Protein AF-A0A846B9E9-F1 (afdb_monomer)

Radius of gyration: 14.26 Å; Cα contacts (8 Å, |Δi|>4): 172; chains: 1; bounding box: 30×31×48 Å

Mean predicted aligned error: 11.12 Å

Foldseek 3Di:
DWDDDDDQKTKDWDFDADPNDTPTFMKIWGDPDQAEIEIEQDDADDPVVLVVNVVRHDHFKYKHPADVVPVRVVRVCVRPQFDDPPDDDDDDDDIDIDGRDNPDDD

Sequence (106 aa):
MLRNIDTNLWVAEQPLKYFGLEVGTRMTVIRFNPDKLLVISPINPEEKMIHQLEQLGTVNYIISPNLYHHLCLCRSMAVGNLSFPSGFSWLYSRMFLVNASPQFQA

Nearest PDB structures (foldseek):
  6xfr-assembly1_A  TM=6.687E-01  e=2.068E-02  Pontibacter korlensis
  3kns-assembly3_C  TM=5.956E-01  e=1.609E-02  Bacillus cereus
  5a87-assembly2_B  TM=6.748E-01  e=7.249E-02  Klebsiella pneumoniae
  5acu-assembly1_A  TM=6.692E-01  e=9.919E-02  Pseudomonas aeruginosa
  7bb9-assembly1_A  TM=2.812E-01  e=1.381E+00  Staphylococcus lugdunensis

Secondary structure (DSSP, 8-state):
--EEEETTEEEEEE--EETTEE--EEEEEEEEETTEEEEES--PPPHHHHHHHHHH-EEEEEEESSGGGHHHHHHHTTTTT-PPPTT-----SS-EEEE---PPP-

Structure (mmCIF, N/CA/C/O backbone):
data_AF-A0A846B9E9-F1
#
_entry.id   AF-A0A846B9E9-F1
#
loop_
_atom_site.group_PDB
_atom_site.id
_atom_site.type_symbol
_atom_site.label_atom_id
_atom_site.label_alt_id
_atom_site.label_comp_id
_atom_site.label_asym_id
_atom_site.label_entity_id
_atom_site.label_seq_id
_atom_site.pdbx_PDB_ins_code
_atom_site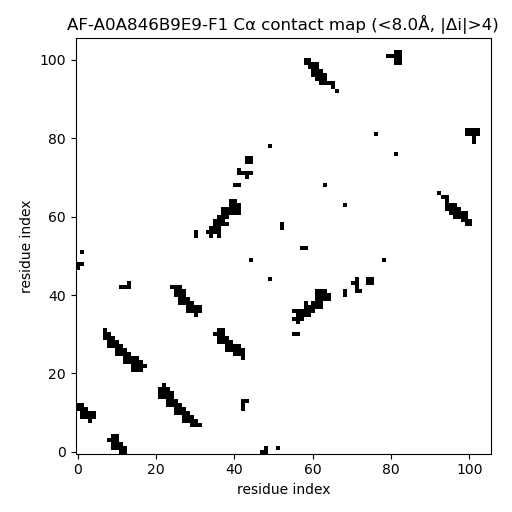.Cartn_x
_atom_site.Cartn_y
_atom_site.Cartn_z
_atom_site.occupancy
_atom_site.B_iso_or_equiv
_atom_site.auth_seq_id
_atom_site.auth_comp_id
_atom_site.auth_asym_id
_atom_site.auth_atom_id
_atom_site.pdbx_PDB_model_num
ATOM 1 N N . MET A 1 1 ? -1.583 7.573 -8.287 1.00 89.19 1 MET A N 1
ATOM 2 C CA . MET A 1 1 ? -2.741 8.265 -7.658 1.00 89.19 1 MET A CA 1
ATOM 3 C C . MET A 1 1 ? -3.769 7.239 -7.201 1.00 89.19 1 MET A C 1
ATOM 5 O O . MET A 1 1 ? -4.016 6.295 -7.942 1.00 89.19 1 MET A O 1
ATOM 9 N N . LEU A 1 2 ? -4.358 7.422 -6.016 1.00 94.38 2 LEU A N 1
ATOM 10 C CA . LEU A 1 2 ? -5.458 6.587 -5.516 1.00 94.38 2 LEU A CA 1
ATOM 11 C C . LEU A 1 2 ? -6.779 6.933 -6.208 1.00 94.38 2 LEU A C 1
ATOM 13 O O . LEU A 1 2 ? -7.194 8.093 -6.219 1.00 94.38 2 LEU A O 1
ATOM 17 N N . ARG A 1 3 ? -7.437 5.913 -6.761 1.00 96.75 3 ARG A N 1
ATOM 18 C CA . ARG A 1 3 ? -8.746 5.980 -7.412 1.00 96.75 3 ARG A CA 1
ATOM 19 C C . ARG A 1 3 ? -9.751 5.166 -6.604 1.00 96.75 3 ARG A C 1
ATOM 21 O O . ARG A 1 3 ? -9.527 3.983 -6.360 1.00 96.75 3 ARG A O 1
ATOM 28 N N . ASN A 1 4 ? -10.844 5.801 -6.186 1.00 97.31 4 ASN A N 1
ATOM 29 C CA . ASN A 1 4 ? -11.945 5.113 -5.514 1.00 97.31 4 ASN A CA 1
ATOM 30 C C . ASN A 1 4 ? -12.681 4.219 -6.517 1.00 97.31 4 ASN A C 1
ATOM 32 O O . ASN A 1 4 ? -12.915 4.638 -7.652 1.00 97.31 4 ASN A O 1
ATOM 36 N N . ILE A 1 5 ? -12.983 2.987 -6.113 1.00 97.62 5 ILE A N 1
ATOM 37 C CA . ILE A 1 5 ? -13.723 2.030 -6.947 1.00 97.62 5 ILE A CA 1
ATOM 38 C C . ILE A 1 5 ? -14.984 1.505 -6.268 1.00 97.62 5 ILE A C 1
ATOM 40 O O . ILE A 1 5 ? -15.869 1.033 -6.970 1.00 97.62 5 ILE A O 1
ATOM 44 N N . ASP A 1 6 ? -15.064 1.604 -4.939 1.00 97.88 6 ASP A N 1
ATOM 45 C CA . ASP A 1 6 ? -16.262 1.309 -4.155 1.00 97.88 6 ASP A CA 1
ATOM 46 C C . ASP A 1 6 ? -16.153 1.956 -2.757 1.00 97.88 6 ASP A C 1
ATOM 48 O O . ASP A 1 6 ? -15.138 2.560 -2.383 1.00 97.88 6 ASP A O 1
ATOM 52 N N . THR A 1 7 ? -17.196 1.793 -1.953 1.00 96.75 7 THR A N 1
ATOM 53 C CA . THR A 1 7 ? -17.243 2.097 -0.528 1.00 96.75 7 THR A CA 1
ATOM 54 C C . THR A 1 7 ? -16.053 1.458 0.174 1.00 96.75 7 THR A C 1
ATOM 56 O O . THR A 1 7 ? -15.906 0.239 0.204 1.00 96.75 7 THR A O 1
ATOM 59 N N . ASN A 1 8 ? -15.206 2.297 0.774 1.00 97.25 8 ASN A N 1
ATOM 60 C CA . ASN A 1 8 ? -14.019 1.862 1.508 1.00 97.25 8 ASN A CA 1
ATOM 61 C C . ASN A 1 8 ? -12.989 1.073 0.673 1.00 97.25 8 ASN A C 1
ATOM 63 O O . ASN A 1 8 ? -12.168 0.356 1.251 1.00 97.25 8 ASN A O 1
ATOM 67 N N . LEU A 1 9 ? -13.003 1.220 -0.657 1.00 97.56 9 LEU A N 1
ATOM 68 C CA . LEU A 1 9 ? -12.128 0.484 -1.563 1.00 97.56 9 LEU A CA 1
ATOM 69 C C . LEU A 1 9 ? -11.499 1.398 -2.621 1.00 97.56 9 LEU A C 1
ATOM 71 O O . LEU A 1 9 ? -12.182 2.106 -3.369 1.00 97.56 9 LEU A O 1
ATOM 75 N N . TRP A 1 10 ? -10.172 1.342 -2.721 1.00 98.06 10 TRP A N 1
ATOM 76 C CA . TRP A 1 10 ? -9.394 2.118 -3.682 1.00 98.06 10 TRP A CA 1
ATOM 77 C C . TRP A 1 10 ? -8.322 1.271 -4.351 1.00 98.06 10 TRP A C 1
ATOM 79 O O . TRP A 1 10 ? -7.835 0.287 -3.794 1.00 98.06 10 TRP A O 1
ATOM 89 N N . VAL A 1 11 ? -7.908 1.709 -5.536 1.0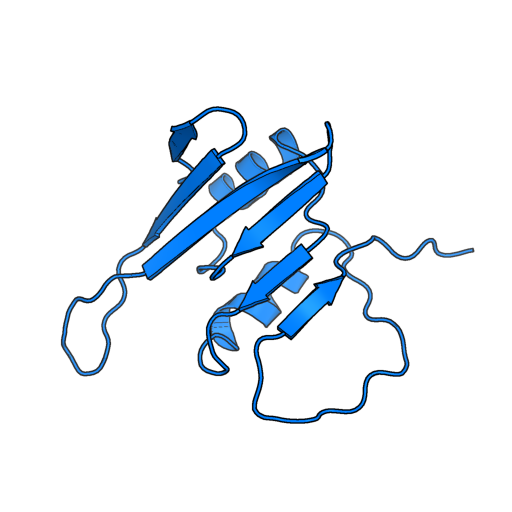0 97.00 11 VAL A N 1
ATOM 90 C CA . VAL A 1 11 ? -6.758 1.154 -6.250 1.00 97.00 11 VAL A CA 1
ATOM 91 C C . VAL A 1 11 ? -5.802 2.257 -6.675 1.00 97.00 11 VAL A C 1
ATOM 93 O O . VAL A 1 11 ? -6.213 3.385 -6.949 1.00 97.00 11 VAL A O 1
ATOM 96 N N . ALA A 1 12 ? -4.520 1.928 -6.749 1.00 94.75 12 ALA A N 1
ATOM 97 C CA . ALA A 1 12 ? -3.509 2.755 -7.391 1.00 94.75 12 ALA A CA 1
ATOM 98 C C . ALA A 1 12 ? -2.702 1.885 -8.348 1.00 94.75 12 ALA A C 1
ATOM 100 O O . ALA A 1 12 ? -2.441 0.720 -8.059 1.00 94.75 12 ALA A O 1
ATOM 101 N N . GLU A 1 13 ? -2.327 2.445 -9.492 1.00 93.44 13 GLU A N 1
ATOM 102 C CA . GLU A 1 13 ? -1.668 1.714 -10.571 1.00 93.44 13 GLU A CA 1
ATOM 103 C C . GLU A 1 13 ? -0.430 2.485 -11.023 1.00 93.44 13 GLU A C 1
ATOM 105 O O . GLU A 1 13 ? -0.441 3.719 -11.044 1.00 93.44 13 GLU A O 1
ATOM 110 N N . GLN A 1 14 ? 0.631 1.759 -11.364 1.00 90.38 14 GLN A N 1
ATOM 111 C CA . GLN A 1 14 ? 1.882 2.312 -11.880 1.00 90.38 14 GLN A CA 1
ATOM 112 C C . GLN A 1 14 ? 2.398 1.449 -13.039 1.00 90.38 14 GLN A C 1
ATOM 114 O O . GLN A 1 14 ? 2.183 0.232 -13.038 1.00 90.38 14 GLN A O 1
ATOM 119 N N . PRO A 1 15 ? 3.092 2.042 -14.025 1.00 90.12 15 PRO A N 1
ATOM 120 C CA . PRO A 1 15 ? 3.826 1.276 -15.023 1.00 90.12 15 PRO A CA 1
ATOM 121 C C . PRO A 1 15 ? 4.880 0.383 -14.361 1.00 90.12 15 PRO A C 1
ATOM 123 O O . PRO A 1 15 ? 5.553 0.792 -13.413 1.00 90.12 15 PRO A O 1
ATOM 126 N N . LEU A 1 16 ? 5.039 -0.831 -14.879 1.00 85.38 16 LEU A N 1
ATOM 127 C CA . LEU A 1 16 ? 6.082 -1.760 -14.464 1.00 85.38 16 LEU A CA 1
ATOM 128 C C . LEU A 1 16 ? 6.474 -2.616 -15.665 1.00 85.38 16 LEU A C 1
ATOM 130 O O . LEU A 1 16 ? 5.637 -3.330 -16.224 1.00 85.38 16 LEU A O 1
ATOM 134 N N . LYS A 1 17 ? 7.762 -2.568 -16.007 1.00 83.19 17 LYS A N 1
ATOM 135 C CA . LYS A 1 17 ? 8.371 -3.454 -16.997 1.00 83.19 17 LYS A CA 1
ATOM 136 C C . LYS A 1 17 ? 8.972 -4.664 -16.301 1.00 83.19 17 LYS A C 1
ATOM 138 O O . LYS A 1 17 ? 9.813 -4.511 -15.418 1.00 83.19 17 LYS A O 1
ATOM 143 N N . TYR A 1 18 ? 8.596 -5.856 -16.744 1.00 78.00 18 TYR A N 1
ATOM 144 C CA . TYR A 1 18 ? 9.167 -7.115 -16.278 1.00 78.00 18 TYR A CA 1
ATOM 145 C C . TYR A 1 18 ? 9.653 -7.919 -17.484 1.00 78.00 18 TYR A C 1
ATOM 147 O O . TYR A 1 18 ? 8.870 -8.221 -18.379 1.00 78.00 18 TYR A O 1
ATOM 155 N N . PHE A 1 19 ? 10.961 -8.193 -17.556 1.00 82.25 19 PHE A N 1
ATOM 156 C CA . PHE A 1 19 ? 11.608 -8.830 -18.718 1.00 82.25 19 PHE A CA 1
ATOM 157 C C . PHE A 1 19 ? 11.238 -8.200 -20.078 1.00 82.25 19 PHE A C 1
ATOM 159 O O . PHE A 1 19 ? 11.027 -8.892 -21.068 1.00 82.25 19 PHE A O 1
ATOM 166 N N . GLY A 1 20 ? 11.144 -6.867 -20.132 1.00 84.81 20 GLY A N 1
ATOM 167 C CA . GLY A 1 20 ? 10.804 -6.137 -21.360 1.00 84.81 20 GLY A CA 1
ATOM 168 C C . GLY A 1 20 ? 9.310 -6.105 -21.705 1.00 84.81 20 GLY A C 1
ATOM 169 O O . GLY A 1 20 ? 8.942 -5.420 -22.655 1.00 84.81 20 GLY A O 1
ATOM 170 N N . LEU A 1 21 ? 8.452 -6.769 -20.923 1.00 84.38 21 LEU A N 1
ATOM 171 C CA . LEU A 1 21 ? 6.996 -6.712 -21.058 1.00 84.38 21 LEU A CA 1
ATOM 172 C C . LEU A 1 21 ? 6.404 -5.648 -20.128 1.00 84.38 21 LEU A C 1
ATOM 174 O O . LEU A 1 21 ? 6.729 -5.600 -18.941 1.00 84.38 21 LEU A O 1
ATOM 178 N N . GLU A 1 22 ? 5.513 -4.818 -20.664 1.00 87.56 22 GLU A N 1
ATOM 179 C CA . GLU A 1 22 ? 4.714 -3.861 -19.892 1.00 87.56 22 GLU A CA 1
ATOM 180 C C . GLU A 1 22 ? 3.559 -4.595 -19.212 1.00 87.56 22 GLU A C 1
ATOM 182 O O . GLU A 1 22 ? 2.523 -4.854 -19.821 1.00 87.56 22 GLU A O 1
ATOM 187 N N . VAL A 1 23 ? 3.756 -4.967 -17.949 1.00 86.38 23 VAL A N 1
ATOM 188 C CA . VA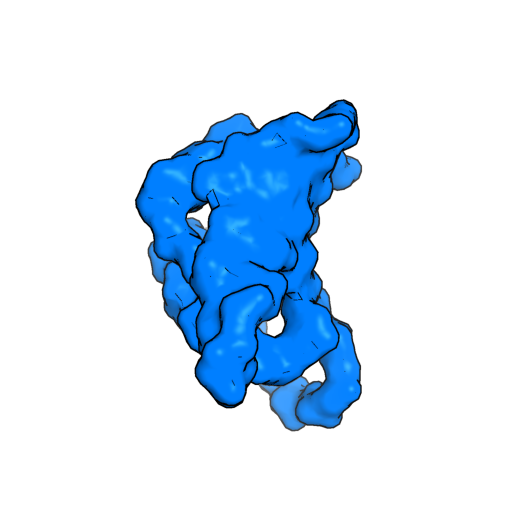L A 1 23 ? 2.753 -5.688 -17.147 1.00 86.38 23 VAL A CA 1
ATOM 189 C C . VAL A 1 23 ? 1.993 -4.759 -16.204 1.00 86.38 23 VAL A C 1
ATOM 191 O O . VAL A 1 23 ? 0.857 -5.048 -15.833 1.00 86.38 23 VAL A O 1
ATOM 194 N N . GLY A 1 24 ? 2.599 -3.624 -15.839 1.00 88.94 24 GLY A N 1
ATOM 195 C CA . GLY A 1 24 ? 2.044 -2.719 -14.840 1.00 88.94 24 GLY A CA 1
ATOM 196 C C . GLY A 1 24 ? 2.055 -3.314 -13.431 1.00 88.94 24 GLY A C 1
ATOM 197 O O . GLY A 1 24 ? 2.447 -4.457 -13.193 1.00 88.94 24 GLY A O 1
ATOM 198 N N . THR A 1 25 ? 1.646 -2.510 -12.460 1.00 88.25 25 THR A N 1
ATOM 199 C CA . THR A 1 25 ? 1.453 -2.950 -11.080 1.00 88.25 25 THR A CA 1
ATOM 200 C C . THR A 1 25 ? 0.265 -2.233 -10.455 1.00 88.25 25 THR A C 1
ATOM 202 O O . THR A 1 25 ? -0.060 -1.107 -10.840 1.00 88.25 25 THR A O 1
ATOM 205 N N . ARG A 1 26 ? -0.399 -2.891 -9.502 1.00 92.44 26 ARG A N 1
ATOM 206 C CA . ARG A 1 26 ? -1.606 -2.392 -8.844 1.00 92.44 26 ARG A CA 1
ATOM 207 C C . ARG A 1 26 ? -1.547 -2.640 -7.343 1.00 92.44 26 ARG A C 1
ATOM 209 O O . ARG A 1 26 ? -1.412 -3.778 -6.904 1.00 92.44 26 ARG A O 1
ATOM 216 N N . MET A 1 27 ? -1.756 -1.573 -6.585 1.00 92.88 27 MET A N 1
ATOM 217 C CA . MET A 1 27 ? -2.024 -1.596 -5.153 1.00 92.88 27 MET A CA 1
ATOM 218 C C . MET A 1 27 ? -3.527 -1.515 -4.909 1.00 92.88 27 MET A C 1
ATOM 220 O O . MET A 1 27 ? -4.222 -0.747 -5.575 1.00 92.88 27 MET A O 1
ATOM 224 N N . THR A 1 28 ? -4.016 -2.266 -3.926 1.00 95.50 28 THR A N 1
ATOM 225 C CA . THR A 1 28 ? -5.390 -2.157 -3.414 1.00 95.50 28 THR A CA 1
ATOM 226 C C . THR A 1 28 ? -5.360 -1.642 -1.985 1.00 95.50 28 THR A C 1
ATOM 228 O O . THR A 1 28 ? -4.523 -2.069 -1.192 1.00 95.50 28 THR A O 1
ATOM 231 N N . VAL A 1 29 ? -6.272 -0.736 -1.652 1.00 95.44 29 VAL A N 1
ATOM 232 C CA . VAL A 1 29 ? -6.420 -0.166 -0.312 1.00 95.44 29 VAL A CA 1
ATOM 233 C C . VAL A 1 29 ? -7.845 -0.391 0.152 1.00 95.44 29 VAL A C 1
ATOM 235 O O . VAL A 1 29 ? -8.790 -0.041 -0.553 1.00 95.44 29 VAL A O 1
ATOM 238 N N . ILE A 1 30 ? -7.986 -0.977 1.335 1.00 96.69 30 ILE A N 1
ATOM 239 C CA . ILE A 1 30 ? -9.267 -1.306 1.954 1.00 96.69 30 ILE A CA 1
ATOM 240 C C . ILE A 1 30 ? -9.335 -0.604 3.300 1.00 96.69 30 ILE A C 1
ATOM 242 O O . ILE A 1 30 ? -8.450 -0.790 4.135 1.00 96.69 30 ILE A O 1
ATOM 246 N N . ARG A 1 31 ? -10.402 0.154 3.547 1.00 96.25 31 ARG A N 1
ATOM 247 C CA . ARG A 1 31 ? -10.700 0.686 4.879 1.00 96.25 31 ARG A CA 1
ATOM 248 C C . ARG A 1 31 ? -11.646 -0.266 5.606 1.00 96.25 31 ARG A C 1
ATOM 250 O O . ARG A 1 31 ? -12.809 -0.385 5.242 1.00 96.25 31 ARG A O 1
ATOM 257 N N . PHE A 1 32 ? -11.143 -0.967 6.618 1.00 91.44 32 PHE A N 1
ATOM 258 C CA . PHE A 1 32 ? -11.896 -2.019 7.324 1.00 91.44 32 PHE A CA 1
ATOM 259 C C . PHE A 1 32 ? -12.402 -1.586 8.710 1.00 91.44 32 PHE A C 1
ATOM 261 O O . PHE A 1 32 ? -13.172 -2.304 9.335 1.00 91.44 32 PHE A O 1
ATOM 268 N N . ASN A 1 33 ? -11.976 -0.417 9.188 1.00 89.69 33 ASN A N 1
ATOM 269 C CA . ASN A 1 33 ? -12.520 0.312 10.338 1.00 89.69 33 ASN A CA 1
ATOM 270 C C . ASN A 1 33 ? -12.426 1.818 10.035 1.00 89.69 33 ASN A C 1
ATOM 272 O O . ASN A 1 33 ? -11.646 2.167 9.145 1.00 89.69 33 ASN A O 1
ATOM 276 N N . PRO A 1 34 ? -13.152 2.704 10.751 1.00 88.62 34 PRO A N 1
ATOM 277 C CA . PRO A 1 34 ? -13.227 4.137 10.435 1.00 88.62 34 PRO A CA 1
ATOM 278 C C . PRO A 1 34 ? -11.884 4.805 10.112 1.00 88.62 34 PRO A C 1
ATOM 280 O O . PRO A 1 34 ? -11.826 5.573 9.159 1.00 88.62 34 PRO A O 1
ATOM 283 N N . ASP A 1 35 ? -10.811 4.402 10.803 1.00 88.19 35 ASP A N 1
ATOM 284 C CA . ASP A 1 35 ? -9.466 4.967 10.635 1.00 88.19 35 ASP A CA 1
ATOM 285 C C . ASP A 1 35 ? -8.376 3.915 10.367 1.00 88.19 35 ASP A C 1
ATOM 287 O O . ASP A 1 35 ? -7.196 4.185 10.591 1.00 88.19 35 ASP A O 1
ATOM 291 N N . LYS A 1 36 ? -8.735 2.698 9.924 1.00 89.25 36 LYS A N 1
ATOM 292 C CA . LYS A 1 36 ? -7.754 1.620 9.680 1.00 89.25 36 LYS A CA 1
ATOM 293 C C . LYS A 1 36 ? -7.772 1.121 8.247 1.00 89.25 36 LYS A C 1
ATOM 295 O O . LYS A 1 36 ? -8.817 0.706 7.735 1.00 89.25 36 LYS A O 1
ATOM 300 N N . LEU A 1 37 ? -6.589 1.088 7.642 1.00 91.81 37 LEU A N 1
ATOM 301 C CA . LEU A 1 37 ? -6.362 0.672 6.266 1.00 91.81 37 LEU A CA 1
ATOM 302 C C . LEU A 1 37 ? -5.563 -0.632 6.191 1.00 91.81 37 LEU A C 1
ATOM 304 O O . LEU A 1 37 ? -4.599 -0.853 6.929 1.00 91.81 37 LEU A O 1
ATOM 308 N N . LEU A 1 38 ? -5.967 -1.481 5.255 1.00 91.50 38 LEU A N 1
ATOM 309 C CA . LEU A 1 38 ? -5.226 -2.629 4.758 1.00 91.50 38 LEU A CA 1
ATOM 310 C C . LEU A 1 38 ? -4.753 -2.305 3.339 1.00 91.50 38 LEU A C 1
ATOM 312 O O . LEU A 1 38 ? -5.560 -1.965 2.474 1.00 91.50 38 LEU A O 1
ATOM 316 N N . VAL A 1 39 ? -3.454 -2.441 3.099 1.00 90.12 39 VAL A N 1
ATOM 317 C CA . VAL A 1 39 ? -2.830 -2.269 1.787 1.00 90.12 39 VAL A CA 1
ATOM 318 C C . VAL A 1 39 ? -2.416 -3.632 1.250 1.00 90.12 39 VAL A C 1
ATOM 320 O O . VAL A 1 39 ? -1.759 -4.405 1.939 1.00 90.12 39 VAL A O 1
ATOM 323 N N . ILE A 1 40 ? -2.778 -3.933 0.010 1.00 90.06 40 ILE A N 1
ATOM 324 C CA . ILE A 1 40 ? -2.437 -5.184 -0.667 1.00 90.06 40 ILE A CA 1
ATOM 325 C C . ILE A 1 40 ? -1.623 -4.851 -1.910 1.00 90.06 40 ILE A C 1
ATOM 327 O O . ILE A 1 40 ? -2.008 -3.972 -2.683 1.00 90.06 40 ILE A O 1
ATOM 331 N N . SER A 1 41 ? -0.528 -5.580 -2.116 1.00 87.19 41 SER A N 1
ATOM 332 C CA . SER A 1 41 ? 0.391 -5.405 -3.244 1.00 87.19 41 SER A CA 1
ATOM 333 C C . SER A 1 41 ? 0.904 -3.967 -3.347 1.00 87.19 41 SER A C 1
ATOM 335 O O . SER A 1 41 ? 0.615 -3.284 -4.329 1.00 87.19 41 SER A O 1
ATOM 337 N N . PRO A 1 42 ? 1.629 -3.470 -2.324 1.00 85.88 42 PRO A N 1
ATOM 338 C CA . PRO A 1 42 ? 2.115 -2.098 -2.327 1.00 85.88 42 PRO A CA 1
ATOM 339 C C . PRO A 1 42 ? 2.976 -1.829 -3.566 1.00 85.88 42 PRO A C 1
ATOM 341 O O . PRO A 1 42 ? 3.846 -2.626 -3.935 1.00 85.88 42 PRO A O 1
ATOM 344 N N . ILE A 1 43 ? 2.713 -0.686 -4.191 1.00 86.31 43 ILE A N 1
ATOM 345 C CA . ILE A 1 43 ? 3.497 -0.137 -5.301 1.00 86.31 43 ILE A CA 1
ATOM 346 C C . ILE A 1 43 ? 4.427 0.960 -4.770 1.00 86.31 43 ILE A C 1
ATOM 348 O O . ILE A 1 43 ? 4.414 1.259 -3.574 1.00 86.31 43 ILE A O 1
ATOM 352 N N . ASN A 1 44 ? 5.248 1.562 -5.631 1.00 83.62 44 ASN A N 1
ATOM 353 C CA . ASN A 1 44 ? 6.233 2.540 -5.181 1.00 83.62 44 ASN A CA 1
ATOM 354 C C . ASN A 1 44 ? 5.520 3.800 -4.652 1.00 83.62 44 ASN A C 1
ATOM 356 O O . ASN A 1 44 ? 4.758 4.420 -5.401 1.00 83.62 44 ASN A O 1
ATOM 360 N N . PRO A 1 45 ? 5.735 4.198 -3.385 1.00 77.56 45 PRO A N 1
ATOM 361 C CA . PRO A 1 45 ? 5.023 5.329 -2.817 1.00 77.56 45 PRO A CA 1
ATOM 362 C C . PRO A 1 45 ? 5.495 6.653 -3.432 1.00 77.56 45 PRO A C 1
ATOM 364 O O . PRO A 1 45 ? 6.681 6.984 -3.428 1.00 77.56 45 PRO A O 1
ATOM 367 N N . GLU A 1 46 ? 4.532 7.415 -3.948 1.00 82.81 46 GLU A N 1
ATOM 368 C CA . GLU A 1 46 ? 4.677 8.817 -4.342 1.00 82.81 46 GLU A CA 1
ATOM 369 C C . GLU A 1 46 ? 4.116 9.703 -3.225 1.00 82.81 46 GLU A C 1
ATOM 371 O O . GLU A 1 46 ? 3.113 9.347 -2.607 1.00 82.81 46 GLU A O 1
ATOM 376 N N . GLU A 1 47 ? 4.699 10.880 -3.004 1.00 82.81 47 GLU A N 1
ATOM 377 C CA . GLU A 1 47 ? 4.304 11.824 -1.942 1.00 82.81 47 GLU A CA 1
ATOM 378 C C . GLU A 1 47 ? 2.803 12.156 -1.965 1.00 82.81 47 GLU A C 1
ATOM 380 O O . GLU A 1 47 ? 2.108 12.079 -0.955 1.00 82.81 47 GLU A O 1
ATOM 385 N N . LYS A 1 48 ? 2.241 12.379 -3.157 1.00 87.25 48 LYS A N 1
ATOM 386 C CA . LYS A 1 48 ? 0.797 12.581 -3.324 1.00 87.25 48 LYS A CA 1
ATOM 387 C C . LYS A 1 48 ? -0.027 11.373 -2.865 1.00 87.25 48 LYS A C 1
ATOM 389 O O . LYS A 1 48 ? -1.093 11.546 -2.287 1.00 87.25 48 LYS A O 1
ATOM 394 N N . MET A 1 49 ? 0.435 10.154 -3.142 1.00 86.44 49 MET A N 1
ATOM 395 C CA . MET A 1 49 ? -0.269 8.926 -2.759 1.00 86.44 49 MET A CA 1
ATOM 396 C C . MET A 1 49 ? -0.190 8.680 -1.253 1.00 86.44 49 MET A C 1
ATOM 398 O O . MET A 1 49 ? -1.170 8.241 -0.664 1.00 86.44 49 MET A O 1
ATOM 402 N N . ILE A 1 50 ? 0.948 9.003 -0.645 1.00 84.81 50 ILE A N 1
ATOM 403 C CA . ILE A 1 50 ? 1.150 8.982 0.803 1.00 84.81 50 ILE A CA 1
ATOM 404 C C . ILE A 1 50 ? 0.134 9.895 1.485 1.00 84.81 50 ILE A C 1
ATOM 406 O O . ILE A 1 50 ? -0.648 9.424 2.304 1.00 84.81 50 ILE A O 1
ATOM 410 N N . HIS A 1 51 ? 0.054 11.157 1.060 1.00 85.69 51 HIS A N 1
ATOM 411 C CA . HIS A 1 51 ? -0.919 12.091 1.617 1.00 85.69 51 HIS A CA 1
ATOM 412 C C . HIS A 1 51 ? -2.354 11.614 1.413 1.00 85.69 51 HIS A C 1
ATOM 414 O O . HIS A 1 51 ? -3.174 11.712 2.318 1.00 85.69 51 HIS A O 1
ATOM 420 N N . GLN A 1 52 ? -2.672 11.037 0.251 1.00 91.81 52 GLN A N 1
ATOM 421 C CA . GLN A 1 52 ? -3.987 10.436 0.032 1.00 91.81 52 GLN A CA 1
ATOM 422 C C . GLN A 1 52 ? -4.280 9.293 1.018 1.00 91.81 52 GLN A C 1
ATOM 424 O O . GLN A 1 52 ? -5.406 9.212 1.491 1.00 91.81 52 GLN A O 1
ATOM 429 N N . LEU A 1 53 ? -3.309 8.433 1.343 1.00 89.81 53 LEU A N 1
ATOM 430 C CA . LEU A 1 53 ? -3.482 7.378 2.350 1.00 89.81 53 LEU A CA 1
ATOM 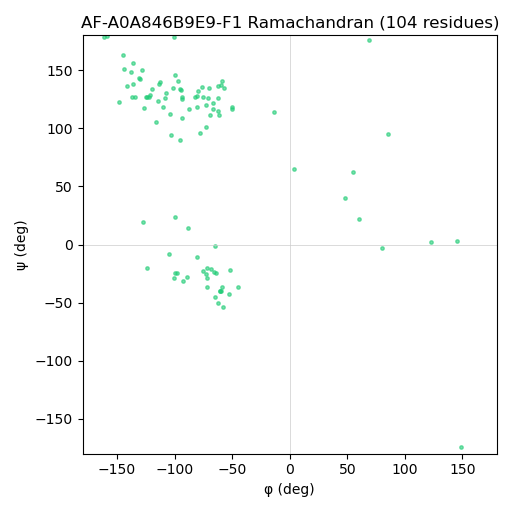431 C C . LEU A 1 53 ? -3.703 7.965 3.749 1.00 89.81 53 LEU A C 1
ATOM 433 O O . LEU A 1 53 ? -4.634 7.544 4.427 1.00 89.81 53 LEU A O 1
ATOM 437 N N . GLU A 1 54 ? -2.910 8.963 4.147 1.00 88.50 54 GLU A N 1
ATOM 438 C CA . GLU A 1 54 ? -3.018 9.632 5.454 1.00 88.50 54 GLU A CA 1
ATOM 439 C C . GLU A 1 54 ? -4.399 10.266 5.675 1.00 88.50 54 GLU A C 1
ATOM 441 O O . GLU A 1 54 ? -4.933 10.213 6.780 1.00 88.50 54 GLU A O 1
ATOM 446 N N . GLN A 1 55 ? -5.014 10.814 4.621 1.00 92.62 55 GLN A N 1
ATOM 447 C CA . GLN A 1 55 ? -6.378 11.355 4.687 1.00 92.62 55 GLN A CA 1
ATOM 448 C C . GLN A 1 55 ? -7.463 10.269 4.804 1.00 92.62 55 GLN A C 1
ATOM 450 O O . GLN A 1 55 ? -8.587 10.569 5.201 1.00 92.62 55 GLN A O 1
ATOM 455 N N . LEU A 1 56 ? -7.166 9.021 4.426 1.00 93.06 56 LEU A N 1
ATOM 456 C CA . LEU A 1 56 ? -8.116 7.904 4.498 1.00 93.06 56 LEU A CA 1
ATOM 457 C C . LEU A 1 56 ? -8.066 7.164 5.841 1.00 93.06 56 LEU A C 1
ATOM 459 O O . LEU A 1 56 ? -9.070 6.558 6.222 1.00 93.06 56 LEU A O 1
ATOM 463 N N . GLY A 1 57 ? -6.916 7.170 6.519 1.00 91.62 57 GLY A N 1
ATOM 464 C CA . GLY A 1 57 ? -6.710 6.525 7.814 1.00 91.62 57 GLY A CA 1
ATOM 465 C C . GLY A 1 57 ? -5.280 6.020 8.025 1.00 91.62 57 GLY A C 1
ATOM 466 O O . GLY A 1 57 ? -4.384 6.216 7.207 1.00 91.62 57 GLY A O 1
ATOM 467 N N . THR A 1 58 ? -5.066 5.314 9.132 1.00 88.94 58 THR A N 1
ATOM 468 C CA . THR A 1 58 ? -3.777 4.695 9.458 1.00 88.94 58 THR A CA 1
ATOM 469 C C . THR A 1 58 ? -3.623 3.376 8.706 1.00 88.94 58 THR A C 1
ATOM 471 O O . THR A 1 58 ? -4.481 2.498 8.800 1.00 88.94 58 THR A O 1
ATOM 474 N N . VAL A 1 59 ? -2.519 3.186 7.980 1.00 85.31 59 VAL A N 1
ATOM 475 C CA . VAL A 1 59 ? -2.175 1.869 7.422 1.00 85.31 59 VAL A CA 1
ATOM 476 C C . VAL A 1 59 ? -1.789 0.948 8.571 1.00 85.31 59 VAL A C 1
ATOM 478 O O . VAL A 1 59 ? -0.768 1.148 9.211 1.00 85.31 59 VAL A O 1
ATOM 481 N N . ASN A 1 60 ? -2.619 -0.056 8.853 1.00 86.75 60 ASN A N 1
ATOM 482 C CA . ASN A 1 60 ? -2.381 -1.025 9.924 1.00 86.75 60 ASN A CA 1
ATOM 483 C C . ASN A 1 60 ? -1.820 -2.341 9.408 1.00 86.75 60 ASN A C 1
ATOM 485 O O . ASN A 1 60 ? -1.110 -3.023 10.142 1.00 86.75 60 ASN A O 1
ATOM 489 N N . TYR A 1 61 ? -2.148 -2.704 8.172 1.00 81.88 61 TYR A N 1
ATOM 490 C CA . TYR A 1 61 ? -1.736 -3.971 7.593 1.00 81.88 61 TYR A CA 1
ATOM 491 C C . TYR A 1 61 ? -1.249 -3.774 6.168 1.00 81.88 61 TYR A C 1
ATOM 493 O O . TYR A 1 61 ? -1.874 -3.060 5.384 1.00 81.88 61 TYR A O 1
ATOM 501 N N . ILE A 1 62 ? -0.156 -4.452 5.829 1.00 82.62 62 ILE A N 1
ATOM 502 C CA . ILE A 1 62 ? 0.347 -4.546 4.460 1.00 82.62 62 ILE A CA 1
ATOM 503 C C . ILE A 1 62 ? 0.479 -6.024 4.098 1.00 82.62 62 ILE A C 1
ATOM 505 O O . ILE A 1 62 ? 1.128 -6.778 4.823 1.00 82.62 62 ILE A O 1
ATOM 509 N N . ILE A 1 63 ? -0.128 -6.424 2.979 1.00 83.19 63 ILE A N 1
ATOM 510 C CA . ILE A 1 63 ? -0.029 -7.761 2.390 1.00 83.19 63 ILE A CA 1
ATOM 511 C C . ILE A 1 63 ? 0.771 -7.665 1.091 1.00 83.19 63 ILE A C 1
ATOM 513 O O . ILE A 1 63 ? 0.350 -7.000 0.145 1.00 83.19 63 ILE A O 1
ATOM 517 N N . SER A 1 64 ? 1.912 -8.351 1.025 1.00 77.06 64 SER A N 1
ATOM 518 C CA . SER A 1 64 ? 2.696 -8.478 -0.212 1.00 77.06 64 SER A CA 1
ATOM 519 C C . SER A 1 64 ? 2.352 -9.782 -0.949 1.00 77.06 64 SER A C 1
ATOM 521 O O . SER A 1 64 ? 2.327 -10.835 -0.305 1.00 77.06 64 SER A O 1
ATOM 523 N N . PRO A 1 65 ? 2.123 -9.760 -2.278 1.00 66.12 65 PRO A N 1
ATOM 524 C CA . PRO A 1 65 ? 1.704 -10.936 -3.043 1.00 66.12 65 PRO A CA 1
ATOM 525 C C . PRO A 1 65 ? 2.847 -11.931 -3.281 1.00 66.12 65 PRO A C 1
ATOM 527 O O . PRO A 1 65 ? 2.600 -13.110 -3.513 1.00 66.12 65 PRO A O 1
ATOM 530 N N . ASN A 1 66 ? 4.103 -11.482 -3.222 1.00 59.50 66 ASN A N 1
ATOM 531 C CA . ASN A 1 66 ? 5.293 -12.331 -3.258 1.00 59.50 66 ASN A CA 1
ATOM 532 C C . ASN A 1 66 ? 6.510 -11.589 -2.663 1.00 59.50 66 ASN A C 1
ATOM 534 O O . ASN A 1 66 ? 6.406 -10.435 -2.233 1.00 59.50 66 ASN A O 1
ATOM 538 N N . LEU A 1 67 ? 7.663 -12.267 -2.624 1.00 50.28 67 LEU A N 1
ATOM 539 C CA . LEU A 1 67 ? 8.924 -11.729 -2.100 1.00 50.28 67 LEU A CA 1
ATOM 540 C C . LEU A 1 67 ? 9.566 -10.672 -3.022 1.00 50.28 67 LEU A C 1
ATOM 542 O O . LEU A 1 67 ? 10.223 -9.77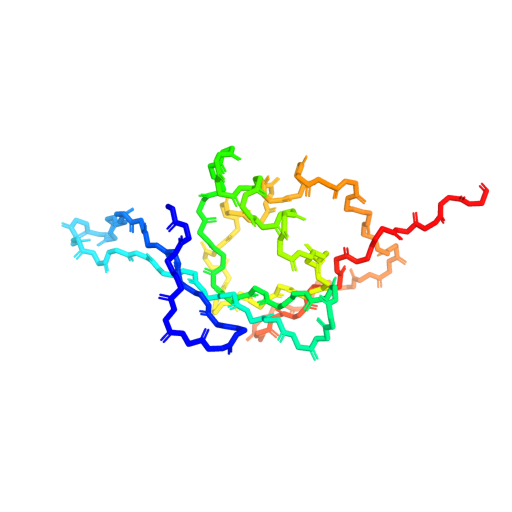2 -2.524 1.00 50.28 67 LEU A O 1
ATOM 546 N N . TYR A 1 68 ? 9.314 -10.663 -4.335 1.00 49.44 68 TYR A N 1
ATOM 547 C CA . TYR A 1 68 ? 9.934 -9.707 -5.274 1.00 49.44 68 TYR A CA 1
ATOM 548 C C . TYR A 1 68 ? 9.549 -8.224 -5.048 1.00 49.44 68 TYR A C 1
ATOM 550 O O . TYR A 1 68 ? 10.090 -7.339 -5.707 1.00 49.44 68 TYR A O 1
ATOM 558 N N . HIS A 1 69 ? 8.687 -7.916 -4.073 1.00 51.06 69 HIS A N 1
ATOM 559 C CA . HIS A 1 69 ? 8.287 -6.557 -3.685 1.00 51.06 69 HIS A CA 1
ATOM 560 C C . HIS A 1 69 ? 9.182 -5.889 -2.614 1.00 51.06 69 HIS A C 1
ATOM 562 O O . HIS A 1 69 ? 8.820 -4.835 -2.084 1.00 51.06 69 HIS A O 1
ATOM 568 N N . HIS A 1 70 ? 10.377 -6.428 -2.323 1.00 45.38 70 HIS A N 1
ATOM 569 C CA . HIS A 1 70 ? 11.374 -5.805 -1.427 1.00 45.38 70 HIS A CA 1
ATOM 570 C C . HIS A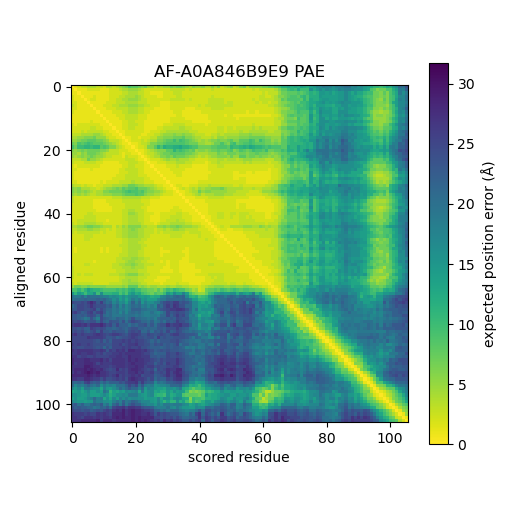 1 70 ? 11.718 -4.338 -1.779 1.00 45.38 70 HIS A C 1
ATOM 572 O O . HIS A 1 70 ? 12.148 -3.584 -0.910 1.00 45.38 70 HIS A O 1
ATOM 578 N N . LEU A 1 71 ? 11.492 -3.909 -3.028 1.00 45.34 71 LEU A N 1
ATOM 579 C CA . LEU A 1 71 ? 11.752 -2.540 -3.495 1.00 45.34 71 LEU A CA 1
ATOM 580 C C . LEU A 1 71 ? 10.768 -1.489 -2.947 1.00 45.34 71 LEU A C 1
ATOM 582 O O . LEU A 1 71 ? 11.152 -0.334 -2.791 1.00 45.34 71 LEU A O 1
ATOM 586 N N . CYS A 1 72 ? 9.521 -1.862 -2.636 1.00 47.94 72 CYS A N 1
ATOM 587 C CA . CYS A 1 72 ? 8.511 -0.908 -2.149 1.00 47.94 72 CYS A CA 1
ATOM 588 C C . CYS A 1 72 ? 8.376 -0.906 -0.623 1.00 47.94 72 CYS A C 1
ATOM 590 O O . CYS A 1 72 ? 8.021 0.123 -0.056 1.00 47.94 72 CYS A O 1
ATOM 592 N N . LEU A 1 73 ? 8.734 -2.010 0.044 1.00 46.12 73 LEU A N 1
ATOM 593 C CA . LEU A 1 73 ? 8.686 -2.130 1.503 1.00 46.12 73 LEU A CA 1
ATOM 594 C C . LEU A 1 73 ? 9.628 -1.128 2.189 1.00 46.12 73 LEU A C 1
ATOM 596 O O . LEU A 1 73 ? 9.179 -0.374 3.046 1.00 46.12 73 LEU A O 1
ATOM 600 N N . CYS A 1 74 ? 10.902 -1.043 1.782 1.00 44.88 74 CYS A N 1
ATOM 601 C CA . CYS A 1 74 ? 11.868 -0.133 2.421 1.00 44.88 74 CYS A CA 1
ATOM 602 C C . CYS A 1 74 ? 11.519 1.354 2.258 1.00 44.88 74 CYS A C 1
ATOM 604 O O . CYS A 1 74 ? 11.923 2.165 3.085 1.00 44.88 74 CYS A O 1
ATOM 606 N N . ARG A 1 75 ? 10.759 1.729 1.219 1.00 38.38 75 ARG A N 1
ATOM 607 C CA . ARG A 1 75 ? 10.370 3.127 0.977 1.00 38.38 75 ARG A CA 1
ATOM 608 C C . ARG A 1 75 ? 9.021 3.486 1.595 1.00 38.38 75 ARG A C 1
ATOM 610 O O . ARG A 1 75 ? 8.869 4.606 2.066 1.00 38.38 75 ARG A O 1
ATOM 617 N N . SER A 1 76 ? 8.082 2.539 1.686 1.00 40.66 76 SER A N 1
ATOM 618 C CA . SER A 1 76 ? 6.875 2.713 2.506 1.00 40.66 76 SER A CA 1
ATOM 619 C C . SER A 1 76 ? 7.191 2.794 4.005 1.00 40.66 76 SER A C 1
ATOM 621 O O . SER A 1 76 ? 6.427 3.395 4.741 1.00 40.66 76 SER A O 1
ATOM 623 N N . MET A 1 77 ? 8.331 2.248 4.453 1.00 41.47 77 MET A N 1
ATOM 624 C CA . MET A 1 77 ? 8.814 2.362 5.842 1.00 41.47 77 MET A CA 1
ATOM 625 C C . MET A 1 77 ? 9.247 3.782 6.243 1.00 41.47 77 MET A C 1
ATOM 627 O O . MET A 1 77 ? 9.300 4.078 7.431 1.00 41.47 77 MET A O 1
ATOM 631 N N . ALA A 1 78 ? 9.566 4.662 5.286 1.00 38.62 78 ALA A N 1
ATOM 632 C CA . ALA A 1 78 ? 9.913 6.057 5.584 1.00 38.62 78 ALA A CA 1
ATOM 633 C C . ALA A 1 78 ? 8.671 6.937 5.815 1.00 38.62 78 ALA A C 1
ATOM 635 O O . ALA A 1 78 ? 8.780 8.078 6.258 1.00 38.62 78 ALA A O 1
ATOM 636 N N . VAL A 1 79 ? 7.490 6.406 5.503 1.00 39.94 79 VAL A N 1
ATOM 637 C CA . VAL A 1 79 ? 6.220 7.115 5.555 1.00 39.94 79 VAL A CA 1
ATOM 638 C C . VAL A 1 79 ? 5.479 6.666 6.804 1.00 39.94 79 VAL A C 1
ATOM 640 O O . VAL A 1 79 ? 4.793 5.649 6.805 1.00 39.94 79 VAL A O 1
ATOM 643 N N . GLY A 1 80 ? 5.659 7.436 7.874 1.00 41.41 80 GLY A N 1
ATOM 644 C CA . GLY A 1 80 ? 5.009 7.227 9.164 1.00 41.41 80 GLY A CA 1
ATOM 645 C C . GLY A 1 80 ? 5.764 6.244 10.051 1.00 41.41 80 GLY A C 1
ATOM 646 O O . GLY A 1 80 ? 5.555 5.052 9.916 1.00 41.41 80 GLY A O 1
ATOM 647 N N . ASN A 1 81 ? 6.622 6.761 10.945 1.00 37.72 81 ASN A N 1
ATOM 648 C CA . ASN A 1 81 ? 7.224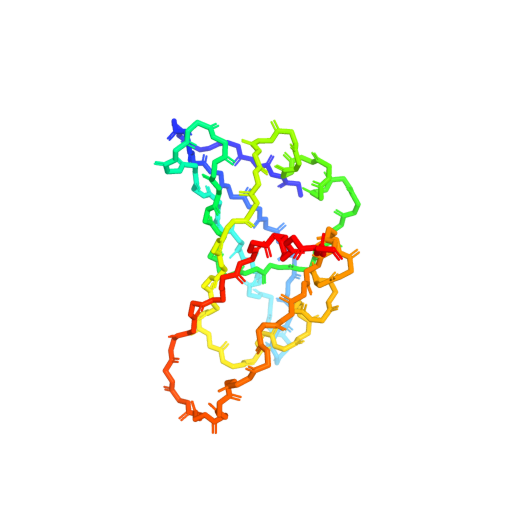 6.130 12.142 1.00 37.72 81 ASN A CA 1
ATOM 649 C C . ASN A 1 81 ? 6.891 4.640 12.385 1.00 37.72 81 ASN A C 1
ATOM 651 O O . ASN A 1 81 ? 6.250 4.266 13.370 1.00 37.72 81 ASN A O 1
ATOM 655 N N . LEU A 1 82 ? 7.340 3.789 11.469 1.00 39.16 82 LEU A N 1
ATOM 656 C CA . LEU A 1 82 ? 6.997 2.379 11.400 1.00 39.16 82 LEU A CA 1
ATOM 657 C C . LEU A 1 82 ? 8.098 1.595 12.108 1.00 39.16 82 LEU A C 1
ATOM 659 O O . LEU A 1 82 ? 9.106 1.216 11.515 1.00 39.16 82 LEU A O 1
ATOM 663 N N . SER A 1 83 ? 7.922 1.396 13.410 1.00 38.06 83 SER A N 1
ATOM 664 C CA . SER A 1 83 ? 8.834 0.605 14.235 1.00 38.06 83 SER A CA 1
ATOM 665 C C . SER A 1 83 ? 8.506 -0.884 14.103 1.00 38.06 83 SER A C 1
ATOM 667 O O . SER A 1 83 ? 7.371 -1.304 14.336 1.00 38.06 83 SER A O 1
ATOM 669 N N . PHE A 1 84 ? 9.501 -1.707 13.767 1.00 41.00 84 PHE A N 1
ATOM 670 C CA . PHE A 1 84 ? 9.353 -3.163 13.788 1.00 41.00 84 PHE A CA 1
ATOM 671 C C . PHE A 1 84 ? 9.398 -3.681 15.235 1.00 41.00 84 PHE A C 1
ATOM 673 O O . PHE A 1 84 ? 10.280 -3.275 15.992 1.00 41.00 84 PHE A O 1
ATOM 680 N N . PRO A 1 85 ? 8.515 -4.610 15.651 1.00 35.75 85 PRO A N 1
ATOM 681 C CA . PRO A 1 85 ? 8.700 -5.331 16.906 1.00 35.75 85 PRO A CA 1
ATOM 682 C C . PRO A 1 85 ? 9.994 -6.141 16.841 1.00 35.75 85 PRO A C 1
ATOM 684 O O . PRO A 1 85 ? 10.190 -6.943 15.924 1.00 35.75 85 PRO A O 1
ATOM 687 N N . SER A 1 86 ? 10.878 -5.946 17.816 1.00 30.39 86 SER A N 1
ATOM 688 C CA . SER A 1 86 ? 12.032 -6.811 18.030 1.00 30.39 86 SER A CA 1
ATOM 689 C C . SER A 1 86 ? 11.535 -8.230 18.335 1.00 30.39 86 SER A C 1
ATOM 691 O O . SER A 1 86 ? 10.906 -8.469 19.361 1.00 30.39 86 SER A O 1
ATOM 693 N N . GLY A 1 87 ? 11.773 -9.177 17.417 1.00 30.41 87 GLY A N 1
ATOM 694 C CA . GLY A 1 87 ? 11.444 -10.592 17.645 1.00 30.41 87 GLY A CA 1
ATOM 695 C C . GLY A 1 87 ? 10.981 -11.421 16.443 1.00 30.41 87 GLY A C 1
ATOM 696 O O . GLY A 1 87 ? 10.662 -12.593 16.630 1.00 30.41 87 GLY A O 1
ATOM 697 N N . PHE A 1 88 ? 10.936 -10.885 15.219 1.00 37.00 88 PHE A N 1
ATOM 698 C CA . PHE A 1 88 ? 10.505 -11.676 14.059 1.00 37.00 88 PHE A CA 1
ATOM 699 C C . PHE A 1 88 ? 11.658 -12.441 13.394 1.00 37.00 88 PHE A C 1
ATOM 701 O O . PHE A 1 88 ? 12.598 -11.857 12.860 1.00 37.00 88 PHE A O 1
ATOM 708 N N . SER A 1 89 ? 11.553 -13.772 13.425 1.00 27.92 89 SER A N 1
ATOM 709 C CA . SER A 1 89 ? 12.430 -14.701 12.709 1.00 27.92 89 SER A CA 1
ATOM 710 C C . SER A 1 89 ? 12.025 -14.795 11.235 1.00 27.92 89 SER A C 1
ATOM 712 O O . SER A 1 89 ? 10.850 -14.965 10.903 1.00 27.92 89 SER A O 1
ATOM 714 N N . TRP A 1 90 ? 13.014 -14.681 10.352 1.00 36.34 90 TRP A N 1
ATOM 715 C CA . TRP A 1 90 ? 12.868 -14.744 8.902 1.00 36.34 90 TRP A CA 1
ATOM 716 C C . TRP A 1 90 ? 12.577 -16.178 8.449 1.00 36.34 90 TRP A C 1
ATOM 718 O O . TRP A 1 90 ? 13.491 -16.988 8.320 1.00 36.34 90 TRP A O 1
ATOM 728 N N . LEU A 1 91 ? 11.315 -16.496 8.157 1.00 27.88 91 LEU A N 1
ATOM 729 C CA . LEU A 1 91 ? 10.960 -17.733 7.459 1.00 27.88 91 LEU A CA 1
ATOM 730 C C . LEU A 1 91 ? 10.331 -17.408 6.104 1.00 27.88 91 LEU A C 1
ATOM 732 O O . LEU A 1 91 ? 9.200 -16.943 5.978 1.00 27.88 91 LEU A O 1
ATOM 736 N N . TYR A 1 92 ? 11.155 -17.635 5.088 1.00 44.59 92 TYR A N 1
ATOM 737 C CA . TYR A 1 92 ? 10.902 -17.491 3.667 1.00 44.59 92 TYR A CA 1
ATOM 738 C C . TYR A 1 92 ? 9.741 -18.399 3.220 1.00 44.59 92 TYR A C 1
ATOM 740 O O . TYR A 1 92 ? 9.726 -19.575 3.578 1.00 44.59 92 TYR A O 1
ATOM 748 N N . SER A 1 93 ? 8.832 -17.876 2.377 1.00 28.94 93 SER A N 1
ATOM 749 C CA . SER A 1 93 ? 7.958 -18.604 1.413 1.00 28.94 93 SER A CA 1
ATOM 750 C C . SER A 1 93 ? 6.429 -18.449 1.517 1.00 28.94 93 SER A C 1
ATOM 752 O O . SER A 1 93 ? 5.736 -19.057 0.703 1.00 28.94 93 SER A O 1
ATOM 754 N N . ARG A 1 94 ? 5.835 -17.646 2.413 1.00 37.91 94 ARG A N 1
ATOM 755 C CA . ARG A 1 94 ? 4.364 -17.457 2.418 1.00 37.91 94 ARG A CA 1
ATOM 756 C C . ARG A 1 94 ? 3.960 -16.018 2.732 1.00 37.91 94 ARG A C 1
ATOM 758 O O . ARG A 1 94 ? 4.530 -15.412 3.622 1.00 37.91 94 ARG A O 1
ATOM 765 N N . MET A 1 95 ? 2.992 -15.511 1.962 1.00 42.44 95 MET A N 1
ATOM 766 C CA . MET A 1 95 ? 2.225 -14.266 2.130 1.00 42.44 95 MET A CA 1
ATOM 767 C C . MET A 1 95 ? 2.371 -13.628 3.525 1.00 42.44 95 MET A C 1
ATOM 769 O O . MET A 1 95 ? 1.947 -14.213 4.519 1.00 42.44 95 MET A O 1
ATOM 773 N N . PHE A 1 96 ? 2.980 -12.442 3.595 1.00 48.34 96 PHE A N 1
ATOM 774 C CA . PHE A 1 96 ? 3.292 -11.776 4.863 1.00 48.34 96 PHE A CA 1
ATOM 775 C C . PHE A 1 96 ? 2.279 -10.678 5.162 1.00 48.34 96 PHE A C 1
ATOM 777 O O . PHE A 1 96 ? 1.975 -9.864 4.290 1.00 48.34 96 PHE A O 1
ATOM 784 N N . LEU A 1 97 ? 1.807 -10.649 6.405 1.00 49.06 97 LEU A N 1
ATOM 785 C CA . LEU A 1 97 ? 1.052 -9.544 6.977 1.00 49.06 97 LEU A CA 1
ATOM 786 C C . LEU A 1 97 ? 1.990 -8.780 7.912 1.00 49.06 97 LEU A C 1
ATOM 788 O O . LEU A 1 97 ? 2.415 -9.311 8.935 1.00 49.06 97 LEU A O 1
ATOM 792 N N . VAL A 1 98 ? 2.333 -7.548 7.549 1.00 56.56 98 VAL A N 1
ATOM 793 C CA . VAL A 1 98 ? 3.109 -6.655 8.420 1.00 56.56 98 VAL A CA 1
ATOM 794 C C . VAL A 1 98 ? 2.130 -5.792 9.206 1.00 56.56 98 VAL A C 1
ATOM 796 O O . VAL A 1 98 ? 1.281 -5.139 8.599 1.00 56.56 98 VAL A O 1
ATOM 799 N N . ASN A 1 99 ? 2.231 -5.802 10.541 1.00 49.56 99 ASN A N 1
ATOM 800 C CA . ASN A 1 99 ? 1.500 -4.862 11.388 1.00 49.56 99 ASN A CA 1
ATOM 801 C C . ASN A 1 99 ? 2.248 -3.527 11.407 1.00 49.56 99 ASN A C 1
ATOM 803 O O . ASN A 1 99 ? 3.400 -3.459 11.830 1.00 49.56 99 ASN A O 1
ATOM 807 N N . ALA A 1 100 ? 1.571 -2.493 10.931 1.00 55.84 100 ALA A N 1
ATOM 808 C CA . ALA A 1 100 ? 2.088 -1.155 10.726 1.00 55.84 100 ALA A CA 1
ATOM 809 C C . ALA A 1 100 ? 1.711 -0.176 11.861 1.00 55.84 100 ALA A C 1
ATOM 811 O O . ALA A 1 100 ? 1.652 1.032 11.656 1.00 55.84 100 ALA A O 1
ATOM 812 N N . SER A 1 101 ? 1.416 -0.675 13.068 1.00 43.47 101 SER A N 1
ATOM 813 C CA . SER A 1 101 ? 1.107 0.186 14.216 1.00 43.47 101 SER A CA 1
ATOM 814 C C . SER A 1 101 ? 2.301 1.077 14.599 1.00 43.47 101 SER A C 1
ATOM 816 O O . SER A 1 101 ? 3.404 0.540 14.738 1.00 43.47 101 SER A O 1
ATOM 818 N N . PRO A 1 102 ? 2.097 2.376 14.895 1.00 42.53 102 PRO A N 1
ATOM 819 C CA . PRO A 1 102 ? 3.103 3.168 15.587 1.00 42.53 102 PRO A CA 1
ATOM 820 C C . PRO A 1 102 ? 3.306 2.537 16.965 1.00 42.53 102 PRO A C 1
ATOM 822 O O . PRO A 1 102 ? 2.377 2.477 17.773 1.00 42.53 102 PRO A O 1
ATOM 825 N N . GLN A 1 103 ? 4.493 1.999 17.229 1.00 37.78 103 GLN A N 1
ATOM 826 C CA . GLN A 1 103 ? 4.828 1.573 18.581 1.00 37.78 103 GLN A CA 1
ATOM 827 C C . GLN A 1 103 ? 4.912 2.828 19.448 1.00 37.78 103 GLN A C 1
ATOM 829 O O . GLN A 1 103 ? 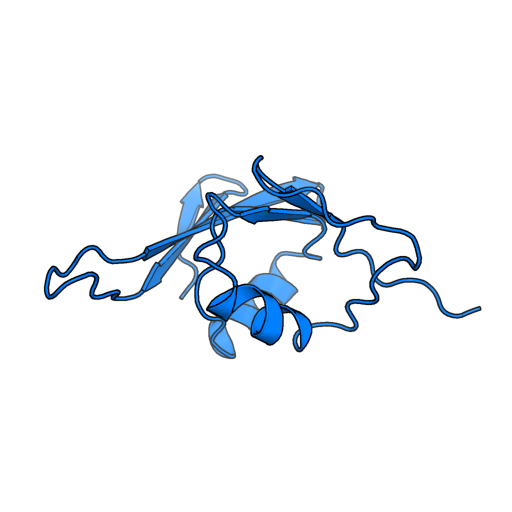5.743 3.698 19.198 1.00 37.78 103 GLN A O 1
ATOM 834 N N . PHE A 1 104 ? 4.029 2.922 20.444 1.00 29.77 104 PHE A N 1
ATOM 835 C CA . PHE A 1 104 ? 4.161 3.8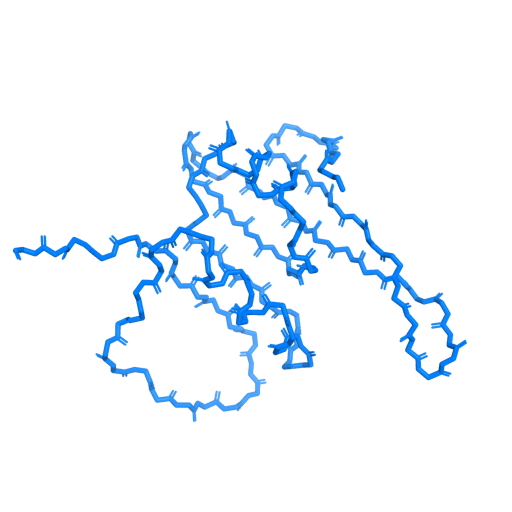67 21.546 1.00 29.77 104 PHE A CA 1
ATOM 836 C C . PHE A 1 104 ? 5.574 3.737 22.130 1.00 29.77 104 PHE A C 1
ATOM 838 O O . PHE A 1 104 ? 5.940 2.678 22.641 1.00 29.77 104 PHE A O 1
ATOM 845 N N . GLN A 1 105 ? 6.363 4.806 22.038 1.00 26.64 105 GLN A N 1
ATOM 846 C CA . GLN A 1 105 ? 7.478 5.018 22.950 1.00 26.64 105 GLN A CA 1
ATOM 847 C C . GLN A 1 105 ? 6.862 5.418 24.296 1.00 26.64 105 GLN A C 1
ATOM 849 O O . GLN A 1 105 ? 6.084 6.372 24.354 1.00 26.64 105 GLN A O 1
ATOM 854 N N . ALA A 1 106 ? 7.132 4.614 25.326 1.00 29.75 106 ALA A N 1
ATOM 855 C CA . ALA A 1 106 ? 6.952 5.001 26.722 1.00 29.75 106 ALA A CA 1
ATOM 856 C C . ALA A 1 106 ? 8.019 6.026 27.127 1.00 29.75 106 ALA A C 1
ATOM 858 O O . ALA A 1 106 ? 9.129 5.962 26.546 1.00 29.75 106 ALA A O 1
#

Solvent-accessible surface area (backbone atoms only — not comparable to full-atom values): 6416 Å² total; per-residue (Å²): 98,77,41,79,78,52,90,55,32,32,40,30,65,46,89,36,74,57,96,88,39,85,72,45,47,60,22,39,39,37,51,85,46,92,52,33,26,39,36,35,33,70,56,77,79,45,72,71,40,50,54,53,44,60,77,63,26,46,58,38,35,40,36,42,87,57,76,90,50,63,78,25,53,70,59,49,48,73,62,64,75,53,53,77,76,90,81,79,79,91,75,88,90,67,80,48,77,45,74,42,51,67,64,79,80,129

pLDDT: mean 70.49, std 24.35, range [26.64, 98.06]